Protein AF-A0A2N2T8E2-F1 (afdb_monomer)

Mean predicted aligned error: 6.17 Å

Sequence (78 aa):
MANYKIEDVEGIGPVLGEKFRAAGVKDTDALLKSTLTPAQRKTLAEKTGLSEARVLKFANMVDLYRVSGVGSEYAELL

Solvent-accessible surface area (backbone atoms only — not comparable to full-atom values): 4482 Å² total; per-residue (Å²): 131,86,76,44,51,35,40,74,41,86,93,38,34,69,75,47,26,52,32,34,39,75,62,70,25,60,27,43,63,47,41,44,71,45,44,76,43,73,70,39,26,45,54,46,12,65,61,47,74,48,52,51,68,58,50,49,52,54,39,53,53,52,55,45,66,70,43,88,89,62,60,81,87,64,66,82,81,114

Nearest PDB structures (foldseek):
  2j37-assembly1_W  TM=5.533E-01  e=1.320E+00  Canis sp.
  3rms-assembly3_C  TM=5.898E-01  e=1.673E+00  Saccharomonospora viridis DSM 43017

Radius of gyration: 11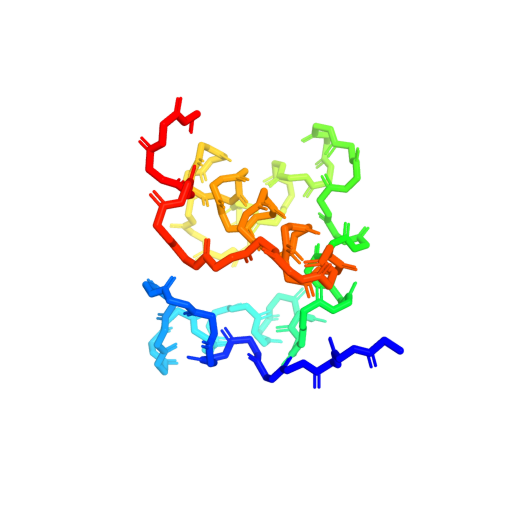.62 Å; Cα contacts (8 Å, |Δi|>4): 83; chains: 1; bounding box: 32×21×21 Å

Secondary structure (DSSP, 8-state):
----BGGGSTTTHHHHHHHHHHTT--BHHHHHHTSSSHHHHHHHHHHHT--HHHHHHHHHHHHHTTSTT--GGGTT--

Structure (mmCIF, N/CA/C/O backbone):
data_AF-A0A2N2T8E2-F1
#
_entry.id   AF-A0A2N2T8E2-F1
#
loop_
_atom_site.group_PDB
_atom_site.id
_atom_site.type_symbol
_atom_site.label_atom_id
_atom_site.label_alt_id
_atom_site.label_comp_id
_atom_site.label_asym_id
_atom_site.label_entity_id
_atom_site.label_seq_id
_atom_site.pdbx_PDB_ins_code
_atom_site.Cartn_x
_atom_site.Cartn_y
_atom_site.Cartn_z
_atom_site.occupancy
_atom_site.B_iso_or_equiv
_atom_site.auth_seq_id
_atom_site.auth_comp_id
_atom_site.auth_asym_id
_atom_site.auth_atom_id
_atom_site.pdbx_PDB_model_num
ATOM 1 N N . MET A 1 1 ? 11.184 5.594 -13.307 1.00 54.91 1 MET A N 1
ATOM 2 C CA . MET A 1 1 ? 10.547 4.762 -12.266 1.00 54.91 1 MET A CA 1
ATOM 3 C C . MET A 1 1 ? 9.825 3.627 -12.953 1.00 54.91 1 MET A C 1
ATOM 5 O O . MET A 1 1 ? 9.223 3.880 -13.990 1.00 54.91 1 MET A O 1
ATOM 9 N N . ALA A 1 2 ? 9.880 2.418 -12.406 1.00 66.19 2 ALA A N 1
ATOM 10 C CA . ALA A 1 2 ? 9.034 1.345 -12.896 1.00 66.19 2 ALA A CA 1
ATOM 11 C C . ALA A 1 2 ? 7.619 1.539 -12.325 1.00 66.19 2 ALA A C 1
ATOM 13 O O . ALA A 1 2 ? 7.419 1.471 -11.114 1.00 66.19 2 ALA A O 1
ATOM 14 N N . ASN A 1 3 ? 6.671 1.887 -13.194 1.00 82.06 3 ASN A N 1
ATOM 15 C CA . ASN A 1 3 ? 5.255 1.981 -12.861 1.00 82.06 3 ASN A CA 1
ATOM 16 C C . ASN A 1 3 ? 4.593 0.692 -13.358 1.00 82.06 3 ASN A C 1
ATOM 18 O O . ASN A 1 3 ? 4.625 0.408 -14.557 1.00 82.06 3 ASN A O 1
ATOM 22 N N . TYR A 1 4 ? 4.067 -0.097 -12.426 1.00 87.62 4 TYR A N 1
ATOM 23 C CA . TYR A 1 4 ? 3.420 -1.374 -12.710 1.00 87.62 4 TYR A CA 1
ATOM 24 C C . TYR A 1 4 ? 1.924 -1.263 -12.457 1.00 87.62 4 TYR A C 1
ATOM 26 O O . TYR A 1 4 ? 1.466 -0.398 -11.698 1.00 87.62 4 TYR A O 1
ATOM 34 N N . LYS A 1 5 ? 1.141 -2.155 -13.069 1.00 92.06 5 LYS A N 1
ATOM 35 C CA . LYS A 1 5 ? -0.285 -2.217 -12.759 1.00 92.06 5 LYS A CA 1
ATOM 36 C C . LYS A 1 5 ? -0.447 -2.647 -11.311 1.00 92.06 5 LYS A C 1
ATOM 38 O O . LYS A 1 5 ? 0.338 -3.431 -10.788 1.00 92.06 5 LYS A O 1
ATOM 43 N N . ILE A 1 6 ? -1.509 -2.171 -10.670 1.00 92.56 6 ILE A N 1
ATOM 44 C CA . ILE A 1 6 ? -1.785 -2.541 -9.278 1.00 92.56 6 ILE A CA 1
ATOM 45 C C . ILE A 1 6 ? -1.955 -4.062 -9.102 1.00 92.56 6 ILE A C 1
ATOM 47 O O . ILE A 1 6 ? -1.639 -4.603 -8.054 1.00 92.56 6 ILE A O 1
ATOM 51 N N . GLU A 1 7 ? -2.411 -4.753 -10.148 1.00 92.62 7 GLU A N 1
ATOM 52 C CA . GLU A 1 7 ? -2.596 -6.209 -10.189 1.00 92.62 7 GLU A CA 1
ATOM 53 C C . GLU A 1 7 ? -1.270 -6.986 -10.239 1.00 92.62 7 GLU A C 1
ATOM 55 O O . GLU A 1 7 ? -1.239 -8.137 -9.809 1.00 92.62 7 GLU A O 1
ATOM 60 N N . ASP A 1 8 ? -0.192 -6.353 -10.719 1.00 89.00 8 ASP A N 1
ATOM 61 C CA . ASP A 1 8 ? 1.148 -6.948 -10.811 1.00 89.00 8 ASP A CA 1
ATOM 62 C C . ASP A 1 8 ? 1.863 -6.949 -9.447 1.00 89.00 8 ASP A C 1
ATOM 64 O O . ASP A 1 8 ? 2.867 -7.636 -9.268 1.00 89.00 8 ASP A O 1
ATOM 68 N N . VAL A 1 9 ? 1.353 -6.181 -8.475 1.00 88.94 9 VAL A N 1
ATOM 69 C CA . VAL A 1 9 ? 1.855 -6.189 -7.099 1.00 88.94 9 VAL A CA 1
ATOM 70 C C . VAL A 1 9 ? 1.479 -7.513 -6.444 1.00 88.94 9 VAL A C 1
ATOM 72 O O . VAL A 1 9 ? 0.306 -7.907 -6.399 1.00 88.94 9 VAL A O 1
ATOM 75 N N . GLU A 1 10 ? 2.483 -8.182 -5.886 1.00 88.06 10 GLU A N 1
ATOM 76 C CA . GLU A 1 10 ? 2.317 -9.476 -5.239 1.00 88.06 10 GLU A CA 1
ATOM 77 C C . GLU A 1 10 ? 1.220 -9.435 -4.157 1.00 88.06 10 GLU A C 1
ATOM 79 O O . GLU A 1 10 ? 1.146 -8.540 -3.314 1.00 88.06 10 GLU A O 1
ATOM 84 N N . GLY A 1 11 ? 0.298 -10.398 -4.206 1.00 87.75 11 GLY A N 1
ATOM 85 C CA . GLY A 1 11 ? -0.803 -10.507 -3.246 1.00 87.75 11 GLY A CA 1
ATOM 86 C C . GLY A 1 11 ? -2.001 -9.566 -3.461 1.00 87.75 11 GLY A C 1
ATOM 87 O O . GLY A 1 11 ? -2.969 -9.685 -2.702 1.00 87.75 11 GLY A O 1
ATOM 88 N N . ILE A 1 12 ? -1.988 -8.674 -4.465 1.00 90.19 12 ILE A N 1
ATOM 89 C CA . ILE A 1 12 ? -3.185 -7.930 -4.903 1.00 90.19 12 ILE A CA 1
ATOM 90 C C . ILE A 1 12 ? -4.003 -8.797 -5.875 1.00 90.19 12 ILE A C 1
ATOM 92 O O . ILE A 1 12 ? -5.151 -9.150 -5.584 1.00 90.19 12 ILE A O 1
ATOM 96 N N . GLY A 1 13 ? -3.409 -9.187 -7.008 1.00 90.12 13 GLY A N 1
ATOM 97 C CA . GLY A 1 13 ? -4.098 -9.937 -8.063 1.00 90.12 13 GLY A CA 1
ATOM 98 C C . GLY A 1 13 ? -5.327 -9.207 -8.645 1.00 90.12 13 GLY A C 1
ATOM 99 O O . GLY A 1 13 ? -5.607 -8.059 -8.293 1.00 90.12 13 GLY A O 1
ATOM 100 N N . PRO A 1 14 ? -6.111 -9.854 -9.525 1.00 91.50 14 PRO A N 1
ATOM 101 C CA . PRO A 1 14 ? -7.208 -9.190 -10.238 1.00 91.50 14 PRO A CA 1
ATOM 102 C C . PRO A 1 14 ? -8.355 -8.753 -9.311 1.00 91.50 14 PRO A C 1
ATOM 104 O O . PRO A 1 14 ? -8.895 -7.660 -9.461 1.00 91.50 14 PRO A O 1
ATOM 107 N N . VAL A 1 15 ? -8.686 -9.562 -8.297 1.00 91.31 15 VAL A N 1
ATOM 108 C CA . VAL A 1 15 ? -9.827 -9.305 -7.399 1.00 91.31 15 VAL A CA 1
ATOM 109 C C . VAL A 1 15 ? -9.606 -8.073 -6.522 1.00 91.31 15 VAL A C 1
ATOM 111 O O . VAL A 1 15 ? -10.491 -7.227 -6.410 1.00 91.31 15 VAL A O 1
ATOM 114 N N . LEU A 1 16 ? -8.440 -7.943 -5.874 1.00 91.38 16 LEU A N 1
ATOM 115 C CA . LEU A 1 16 ? -8.147 -6.723 -5.116 1.00 91.38 16 LEU A CA 1
ATOM 116 C C . LEU A 1 16 ? -7.804 -5.567 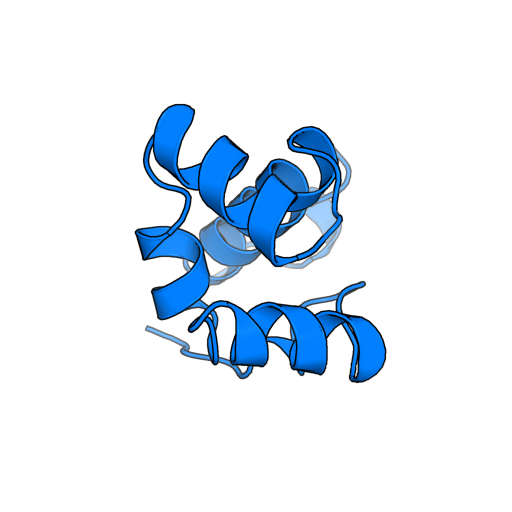-6.053 1.00 91.38 16 LEU A C 1
ATOM 118 O O . LEU A 1 16 ? -8.139 -4.428 -5.734 1.00 91.38 16 LEU A O 1
ATOM 122 N N . GLY A 1 17 ? -7.210 -5.847 -7.215 1.00 92.69 17 GLY A N 1
ATOM 123 C CA . GLY A 1 17 ? -6.912 -4.843 -8.230 1.00 92.69 17 GLY A CA 1
ATOM 124 C C . GLY A 1 17 ? -8.160 -4.104 -8.709 1.00 92.69 17 GLY A C 1
ATOM 125 O O . GLY A 1 17 ? -8.139 -2.882 -8.832 1.00 92.69 17 GLY A O 1
ATOM 126 N N . GLU A 1 18 ? -9.289 -4.792 -8.885 1.00 94.06 18 GLU A N 1
ATOM 127 C CA . GLU A 1 18 ? -10.583 -4.147 -9.145 1.00 94.06 18 GLU A CA 1
ATOM 128 C C . GLU A 1 18 ? -11.018 -3.209 -8.015 1.00 94.06 18 GLU A C 1
ATOM 130 O O . GLU A 1 18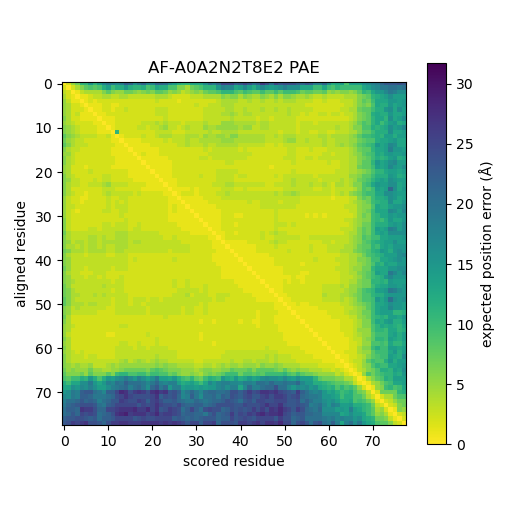 ? -11.434 -2.083 -8.290 1.00 94.06 18 GLU A O 1
ATOM 135 N N . LYS A 1 19 ? -10.861 -3.612 -6.747 1.00 93.50 19 LYS A N 1
ATOM 136 C CA . LYS A 1 19 ? -11.200 -2.755 -5.597 1.00 93.50 19 LYS A CA 1
ATOM 137 C C . LYS A 1 19 ? -10.323 -1.509 -5.536 1.00 93.50 19 LYS A C 1
ATOM 139 O O . LYS A 1 19 ? -10.826 -0.412 -5.302 1.00 93.50 19 LYS A O 1
ATOM 144 N N . PHE A 1 20 ? -9.021 -1.659 -5.776 1.00 93.75 20 PHE A N 1
ATOM 145 C CA . PHE A 1 20 ? -8.103 -0.526 -5.856 1.00 93.75 20 PHE A CA 1
ATOM 146 C C . PHE A 1 20 ? -8.464 0.401 -7.017 1.00 93.75 20 PHE A C 1
ATOM 148 O O . PHE A 1 20 ? -8.547 1.613 -6.814 1.00 93.75 20 PHE A O 1
ATOM 155 N N . ARG A 1 21 ? -8.786 -0.141 -8.198 1.00 93.31 21 ARG A N 1
ATOM 156 C CA . ARG A 1 21 ? -9.236 0.659 -9.347 1.00 93.31 21 ARG A CA 1
ATOM 157 C C . ARG A 1 21 ? -10.524 1.417 -9.054 1.00 93.31 21 ARG A C 1
ATOM 159 O O . ARG A 1 21 ? -10.594 2.605 -9.359 1.00 93.31 21 ARG A O 1
ATOM 166 N N . ALA A 1 22 ? -11.498 0.776 -8.411 1.00 92.56 22 ALA A N 1
ATOM 167 C CA . ALA A 1 22 ? -12.729 1.427 -7.961 1.00 92.56 22 ALA A CA 1
ATOM 168 C C . ALA A 1 22 ? -12.453 2.551 -6.943 1.00 92.56 22 ALA A C 1
ATOM 170 O O . ALA A 1 22 ? -13.149 3.564 -6.932 1.00 92.56 22 ALA A O 1
ATOM 171 N N . ALA A 1 23 ? -11.394 2.420 -6.138 1.00 92.56 23 ALA A N 1
ATOM 172 C CA . ALA A 1 23 ? -10.917 3.459 -5.227 1.00 92.56 23 ALA A CA 1
ATOM 173 C C . ALA A 1 23 ? -10.064 4.558 -5.904 1.00 92.56 23 ALA A C 1
ATOM 175 O O . ALA A 1 23 ? -9.654 5.503 -5.225 1.00 92.56 23 ALA A O 1
ATOM 176 N N . GLY A 1 24 ? -9.812 4.467 -7.217 1.00 91.31 24 GLY A N 1
ATOM 177 C CA . GLY A 1 24 ? -9.006 5.416 -7.996 1.00 91.31 24 GLY A CA 1
ATOM 178 C C . GLY A 1 24 ? -7.513 5.073 -8.091 1.00 91.31 24 GLY A C 1
ATOM 179 O O . GLY A 1 24 ? -6.732 5.875 -8.600 1.00 91.31 24 GLY A O 1
ATOM 180 N N . VAL A 1 25 ? -7.105 3.890 -7.627 1.00 94.56 25 VAL A N 1
ATOM 181 C CA . VAL A 1 25 ? -5.719 3.404 -7.626 1.00 94.56 25 VAL A CA 1
ATOM 182 C C . VAL A 1 25 ? -5.546 2.341 -8.711 1.00 94.56 25 VAL A C 1
ATOM 184 O O . VAL A 1 25 ? -5.986 1.205 -8.565 1.00 94.56 25 VAL A O 1
ATOM 187 N N . LYS A 1 26 ? -4.908 2.709 -9.824 1.00 94.00 26 LYS A N 1
ATOM 188 C CA . LYS A 1 26 ? -4.719 1.822 -10.991 1.00 94.00 26 LYS A CA 1
ATOM 189 C C . LYS A 1 26 ? -3.308 1.242 -11.118 1.00 94.00 26 LYS A C 1
ATOM 191 O O . LYS A 1 26 ? -3.111 0.248 -11.814 1.00 94.00 26 LYS A O 1
ATOM 196 N N . ASP A 1 27 ? -2.344 1.872 -10.461 1.00 93.69 27 ASP A N 1
ATOM 197 C CA . ASP A 1 27 ? -0.924 1.583 -10.599 1.00 93.69 27 ASP A CA 1
ATOM 198 C C . ASP A 1 27 ? -0.168 1.819 -9.285 1.00 93.69 27 ASP A C 1
ATOM 200 O O . ASP A 1 27 ? -0.718 2.339 -8.306 1.00 93.69 27 ASP A O 1
ATOM 204 N N . THR A 1 28 ? 1.094 1.402 -9.269 1.00 92.06 28 THR A N 1
ATOM 205 C CA . THR A 1 28 ? 1.994 1.502 -8.116 1.00 92.06 28 THR A CA 1
ATOM 206 C C . THR A 1 28 ? 2.213 2.940 -7.637 1.00 92.06 28 THR A C 1
ATOM 208 O O . THR A 1 28 ? 2.213 3.195 -6.431 1.00 92.06 28 THR A O 1
ATOM 211 N N . ASP A 1 29 ? 2.326 3.912 -8.545 1.00 91.50 29 ASP A N 1
ATOM 212 C CA . ASP A 1 29 ? 2.513 5.320 -8.168 1.00 91.50 29 ASP A CA 1
ATOM 213 C C . ASP A 1 29 ? 1.248 5.908 -7.530 1.00 91.50 29 ASP A C 1
ATOM 215 O O . ASP A 1 29 ? 1.323 6.671 -6.562 1.00 91.50 29 ASP A O 1
ATOM 219 N N . ALA A 1 30 ? 0.074 5.563 -8.062 1.00 92.94 30 ALA A N 1
ATOM 220 C CA . ALA A 1 30 ? -1.211 5.957 -7.501 1.00 92.94 30 ALA A CA 1
ATOM 221 C C . ALA A 1 30 ? -1.413 5.360 -6.104 1.00 92.94 30 ALA A C 1
ATOM 223 O O . ALA A 1 30 ? -1.956 6.045 -5.231 1.00 92.94 30 ALA A O 1
ATOM 224 N N . LEU A 1 31 ? -0.945 4.127 -5.876 1.00 92.81 31 LEU A N 1
ATOM 225 C CA . LEU A 1 31 ? -0.989 3.502 -4.558 1.00 92.81 31 LEU A CA 1
ATOM 226 C C . LEU A 1 31 ? -0.138 4.297 -3.570 1.00 92.81 31 LEU A C 1
ATOM 228 O O . LEU A 1 31 ? -0.680 4.773 -2.578 1.00 92.81 31 LEU A O 1
ATOM 232 N N . LEU A 1 32 ? 1.143 4.530 -3.880 1.00 91.69 32 LEU A N 1
ATOM 233 C CA . LEU A 1 32 ? 2.055 5.266 -2.996 1.00 91.69 32 LEU A CA 1
ATOM 234 C C . LEU A 1 32 ? 1.534 6.661 -2.649 1.00 91.69 32 LEU A C 1
ATOM 236 O O . LEU A 1 32 ? 1.537 7.051 -1.482 1.00 91.69 32 LEU A O 1
ATOM 240 N N . LYS A 1 33 ? 1.023 7.399 -3.641 1.00 92.12 33 LYS A N 1
ATOM 241 C CA . LYS A 1 33 ? 0.414 8.725 -3.430 1.00 92.12 33 LYS A CA 1
ATOM 242 C C . LYS A 1 33 ? -0.806 8.674 -2.510 1.00 92.12 33 LYS A C 1
ATOM 244 O O . LYS A 1 33 ? -1.049 9.624 -1.770 1.00 92.12 33 LYS A O 1
ATOM 249 N N . SER A 1 34 ? -1.555 7.575 -2.549 1.00 91.56 34 SER A N 1
ATOM 250 C CA . SER A 1 34 ? -2.758 7.355 -1.741 1.00 91.56 34 SER A CA 1
ATOM 251 C C . SER A 1 34 ? -2.460 6.761 -0.360 1.00 91.56 34 SER A C 1
ATOM 253 O O . SER A 1 34 ? -3.391 6.494 0.396 1.00 91.56 34 SER A O 1
ATOM 255 N N . THR A 1 35 ? -1.188 6.551 -0.006 1.00 93.62 35 THR A N 1
ATOM 256 C CA . THR A 1 35 ? -0.782 5.934 1.268 1.00 93.62 35 THR A CA 1
ATOM 257 C C . THR A 1 35 ? 0.268 6.735 2.049 1.00 93.62 35 THR A C 1
ATOM 259 O O . THR A 1 35 ? 0.763 6.239 3.066 1.00 93.62 35 THR A O 1
ATOM 262 N N . LEU A 1 36 ? 0.586 7.970 1.625 1.00 90.44 36 LEU A N 1
ATOM 263 C CA . LEU A 1 36 ? 1.632 8.814 2.231 1.00 90.44 36 LEU A CA 1
ATOM 264 C C . LEU A 1 36 ? 1.347 9.153 3.699 1.00 90.44 36 LEU A C 1
ATOM 266 O O . LEU A 1 36 ? 2.267 9.223 4.510 1.00 90.44 36 LEU A O 1
ATOM 270 N N . THR A 1 37 ? 0.077 9.344 4.062 1.00 92.62 37 THR A N 1
ATOM 271 C CA . THR A 1 37 ? -0.325 9.661 5.440 1.00 92.62 37 THR A CA 1
ATOM 272 C C . THR A 1 37 ? -1.211 8.571 6.051 1.00 92.62 37 THR A C 1
ATOM 274 O O . THR A 1 37 ? -1.907 7.857 5.323 1.00 92.62 37 THR A O 1
ATOM 277 N N . PRO A 1 38 ? -1.253 8.451 7.394 1.00 91.81 38 PRO A N 1
ATOM 278 C CA . PRO A 1 38 ? -2.176 7.535 8.068 1.00 91.81 38 PRO A CA 1
ATOM 279 C C . PRO A 1 38 ? -3.643 7.760 7.671 1.00 91.81 38 PRO A C 1
ATOM 281 O O . PRO A 1 38 ? -4.366 6.802 7.416 1.00 91.81 38 PRO A O 1
ATOM 284 N N . ALA A 1 39 ? -4.068 9.020 7.527 1.00 93.62 39 ALA A N 1
ATOM 285 C CA . ALA A 1 39 ? -5.435 9.358 7.131 1.00 93.62 39 ALA A CA 1
ATOM 286 C C . ALA A 1 39 ? -5.773 8.882 5.705 1.00 93.62 39 ALA A C 1
ATOM 288 O O . ALA A 1 39 ? -6.871 8.379 5.454 1.00 93.62 39 ALA A O 1
ATOM 289 N N . GLN A 1 40 ? -4.822 8.997 4.772 1.00 93.56 40 GLN A N 1
ATOM 290 C CA . GLN A 1 40 ? -4.992 8.505 3.403 1.00 93.56 40 GLN A CA 1
ATOM 291 C C . GLN A 1 40 ? -5.059 6.975 3.358 1.00 93.56 40 GLN A C 1
ATOM 293 O O . GLN A 1 40 ? -5.941 6.430 2.696 1.00 93.56 40 GLN A O 1
ATOM 298 N N . ARG A 1 41 ? -4.208 6.281 4.129 1.00 93.81 41 ARG A N 1
ATOM 299 C CA . ARG A 1 41 ? -4.270 4.816 4.256 1.00 93.81 41 ARG A CA 1
ATOM 300 C C . ARG A 1 41 ? -5.606 4.347 4.811 1.00 93.81 41 ARG A C 1
ATOM 302 O O . ARG A 1 41 ? -6.181 3.421 4.250 1.00 93.81 41 ARG A O 1
ATOM 309 N N . LYS A 1 42 ? -6.124 5.010 5.847 1.00 94.00 42 LYS A N 1
ATOM 310 C CA . LYS A 1 42 ? -7.448 4.716 6.405 1.00 94.00 42 LYS A CA 1
ATOM 311 C C . LYS A 1 42 ? -8.561 4.905 5.376 1.00 94.00 42 LYS A C 1
ATOM 313 O O . LYS A 1 42 ? -9.362 4.003 5.163 1.00 94.00 42 LYS A O 1
ATOM 318 N N . THR A 1 43 ? -8.547 6.028 4.659 1.00 94.44 43 THR A N 1
ATOM 319 C CA . THR A 1 43 ? -9.517 6.295 3.583 1.00 94.44 43 THR A CA 1
ATOM 320 C C . THR A 1 43 ? -9.456 5.224 2.490 1.00 94.44 43 THR A C 1
ATOM 322 O O . THR A 1 43 ? -10.483 4.774 1.985 1.00 94.44 43 THR A O 1
ATOM 325 N N . LEU A 1 44 ? -8.250 4.800 2.102 1.00 94.25 44 LEU A N 1
ATOM 326 C CA . LEU A 1 44 ? -8.068 3.766 1.089 1.00 94.25 44 LEU A CA 1
ATOM 327 C C . LEU A 1 44 ? -8.516 2.388 1.593 1.00 94.25 44 LEU A C 1
ATOM 329 O O . LEU A 1 44 ? -9.146 1.644 0.844 1.00 94.25 44 LEU A O 1
ATOM 333 N N . ALA A 1 45 ? -8.238 2.066 2.856 1.00 94.69 45 ALA A N 1
ATOM 334 C CA . ALA A 1 45 ? -8.683 0.848 3.523 1.00 94.69 45 ALA A CA 1
ATOM 335 C C . ALA A 1 45 ? -10.218 0.751 3.529 1.00 94.69 45 ALA A C 1
ATOM 337 O O . ALA A 1 45 ? -10.770 -0.258 3.096 1.00 94.69 45 ALA A O 1
ATOM 338 N N . GLU A 1 46 ? -10.909 1.838 3.884 1.00 94.50 46 GLU A N 1
ATOM 339 C CA . GLU A 1 46 ? -12.373 1.934 3.846 1.00 94.50 46 GLU A CA 1
ATOM 340 C C . GLU A 1 46 ? -12.931 1.746 2.425 1.00 94.50 46 GLU A C 1
ATOM 342 O O . GLU A 1 46 ? -13.829 0.932 2.217 1.00 94.50 46 GLU A O 1
ATOM 347 N N . LYS A 1 47 ? -12.360 2.426 1.419 1.00 93.56 47 LYS A N 1
ATOM 348 C CA . LYS A 1 47 ? -12.804 2.317 0.014 1.00 93.56 47 LYS A CA 1
ATOM 349 C C . LYS A 1 47 ? -12.598 0.929 -0.589 1.00 93.56 47 LYS A C 1
ATOM 351 O O . LYS A 1 47 ? -13.383 0.497 -1.426 1.00 93.56 47 LYS A O 1
ATOM 356 N N . THR A 1 48 ? -11.522 0.252 -0.202 1.00 92.38 48 THR A N 1
ATOM 357 C CA . THR A 1 48 ? -11.156 -1.070 -0.735 1.00 92.38 48 THR A CA 1
ATOM 358 C C . THR A 1 48 ? -11.701 -2.223 0.110 1.00 92.38 48 THR A C 1
ATOM 360 O O . THR A 1 48 ? -11.598 -3.384 -0.293 1.00 92.38 48 THR A O 1
ATOM 363 N N . GLY A 1 49 ? -12.290 -1.934 1.275 1.00 93.00 49 GLY A N 1
ATOM 364 C CA . GLY A 1 49 ? -12.700 -2.946 2.250 1.00 93.00 49 GLY A CA 1
ATOM 365 C C . GLY A 1 49 ? -11.523 -3.774 2.776 1.00 93.00 49 GLY A C 1
ATOM 366 O O . GLY A 1 49 ? -11.683 -4.961 3.063 1.00 93.00 49 GLY A O 1
ATOM 367 N N . LEU A 1 50 ? -10.327 -3.183 2.827 1.00 92.12 50 LEU A N 1
ATOM 368 C CA . LEU A 1 50 ? -9.109 -3.788 3.366 1.00 92.12 50 LEU A CA 1
ATOM 369 C C . LEU A 1 50 ? -8.834 -3.262 4.776 1.00 92.12 50 LEU A C 1
ATOM 371 O O . LEU A 1 50 ? -9.342 -2.221 5.174 1.00 92.12 50 LEU A O 1
A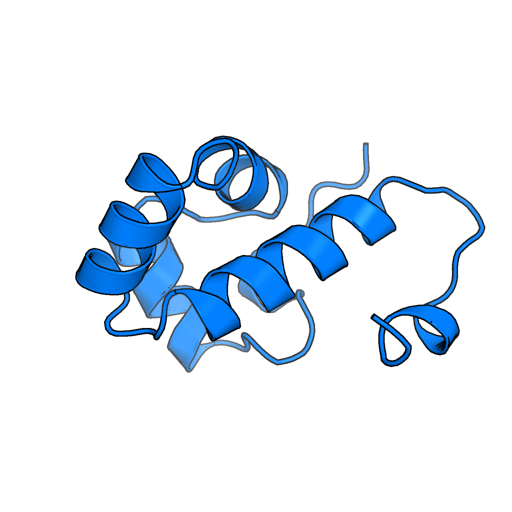TOM 375 N N . SER A 1 51 ? -7.994 -3.966 5.535 1.00 93.69 51 SER A N 1
ATOM 376 C CA . SER A 1 51 ? -7.451 -3.416 6.779 1.00 93.69 51 SER A CA 1
ATOM 377 C C . SER A 1 51 ? -6.332 -2.415 6.485 1.00 93.69 51 SER A C 1
ATOM 379 O O . SER A 1 51 ? -5.579 -2.573 5.520 1.0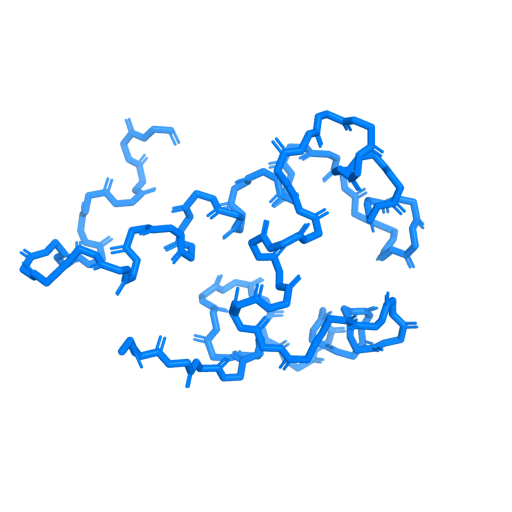0 93.69 51 SER A O 1
ATOM 381 N N . GLU A 1 52 ? -6.163 -1.415 7.354 1.00 92.25 52 GLU A N 1
ATOM 382 C CA . GLU A 1 52 ? -5.070 -0.437 7.244 1.00 92.25 52 GLU A CA 1
ATOM 383 C C . GLU A 1 52 ? -3.688 -1.108 7.216 1.00 92.25 52 GLU A C 1
ATOM 385 O O . GLU A 1 52 ? -2.815 -0.694 6.457 1.00 92.25 52 GLU A O 1
ATOM 390 N N . ALA A 1 53 ? -3.511 -2.192 7.982 1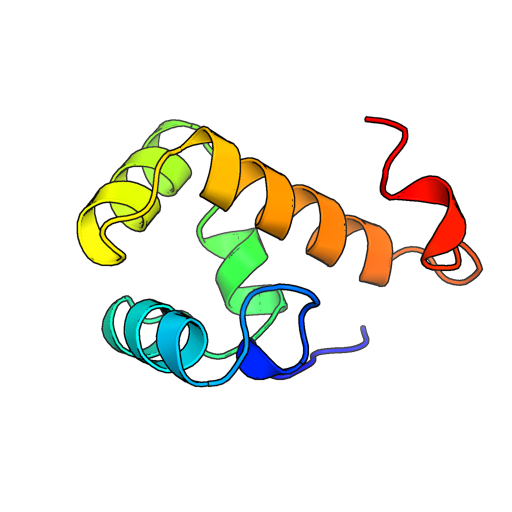.00 92.06 53 ALA A N 1
ATOM 391 C CA . ALA A 1 53 ? -2.284 -2.988 7.989 1.00 92.06 53 ALA A CA 1
ATOM 392 C C . ALA A 1 53 ? -1.987 -3.610 6.616 1.00 92.06 53 ALA A C 1
ATOM 394 O O . ALA A 1 53 ? -0.845 -3.617 6.161 1.00 92.06 53 ALA A O 1
ATOM 395 N N . ARG A 1 54 ? -3.021 -4.095 5.918 1.00 93.44 54 ARG A N 1
ATOM 396 C CA . ARG A 1 54 ? -2.862 -4.691 4.589 1.00 93.44 54 ARG A CA 1
ATOM 397 C C . ARG A 1 54 ? -2.553 -3.631 3.533 1.00 93.44 54 ARG A C 1
ATOM 399 O O . ARG A 1 54 ? -1.700 -3.860 2.684 1.00 93.44 54 ARG A O 1
ATOM 406 N N . VAL A 1 55 ? -3.175 -2.455 3.631 1.00 93.75 55 VAL A N 1
ATOM 407 C CA . VAL A 1 55 ? -2.837 -1.294 2.791 1.00 93.75 55 VAL A CA 1
ATOM 408 C C . VAL A 1 55 ? -1.388 -0.853 3.015 1.00 93.75 55 VAL A C 1
ATOM 410 O O . VAL A 1 55 ? -0.671 -0.613 2.047 1.00 93.75 55 VAL A O 1
ATOM 413 N N . LEU A 1 56 ? -0.936 -0.789 4.272 1.00 93.94 56 LEU A N 1
ATOM 414 C CA . LEU A 1 56 ? 0.448 -0.450 4.606 1.00 93.94 56 LEU A CA 1
ATOM 415 C C . LEU A 1 56 ? 1.439 -1.475 4.042 1.00 93.94 56 LEU A C 1
ATOM 417 O O . LEU A 1 56 ? 2.448 -1.077 3.468 1.00 93.94 56 LEU A O 1
ATOM 421 N N . LYS A 1 57 ? 1.13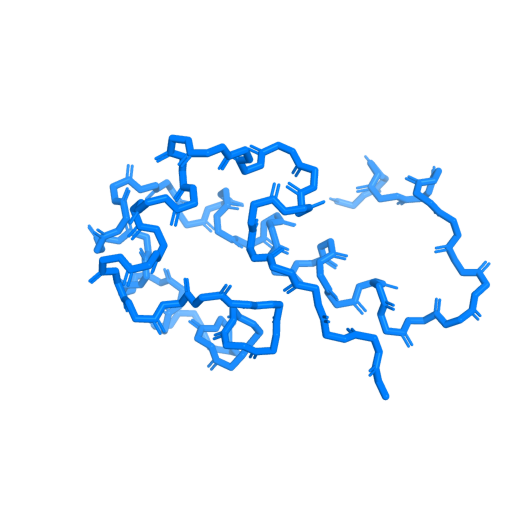0 -2.775 4.130 1.00 92.38 57 LYS A N 1
ATOM 422 C CA . LYS A 1 57 ? 1.968 -3.832 3.544 1.00 92.38 57 LYS A CA 1
ATOM 423 C C . LYS A 1 57 ? 2.164 -3.631 2.038 1.00 92.38 57 LYS A C 1
ATOM 425 O O . LYS A 1 57 ? 3.292 -3.677 1.557 1.00 92.38 57 LYS A O 1
ATOM 430 N N . PHE A 1 58 ? 1.087 -3.357 1.299 1.00 92.75 58 PHE A N 1
ATOM 431 C CA . PHE A 1 58 ? 1.186 -3.081 -0.137 1.00 92.75 58 PHE A CA 1
ATOM 432 C C . PHE A 1 58 ? 1.960 -1.792 -0.430 1.00 92.75 58 PHE A C 1
ATOM 434 O O . PHE A 1 58 ? 2.777 -1.776 -1.344 1.00 92.75 58 PHE A O 1
ATOM 441 N N . ALA A 1 59 ? 1.754 -0.734 0.359 1.00 92.06 59 ALA A N 1
ATOM 442 C CA . ALA A 1 59 ? 2.508 0.510 0.218 1.00 92.06 59 ALA A CA 1
ATOM 443 C C . ALA A 1 59 ? 4.018 0.291 0.396 1.00 92.06 59 ALA A C 1
ATOM 445 O O . ALA A 1 59 ? 4.792 0.750 -0.436 1.00 92.06 59 ALA A O 1
ATOM 446 N N . ASN A 1 60 ? 4.429 -0.457 1.426 1.00 90.69 60 ASN A N 1
ATOM 447 C CA . ASN A 1 60 ? 5.836 -0.770 1.686 1.00 90.69 60 ASN A CA 1
ATOM 448 C C . ASN A 1 60 ? 6.453 -1.593 0.549 1.00 90.69 60 ASN A C 1
ATOM 450 O O . ASN A 1 60 ? 7.529 -1.263 0.062 1.00 90.69 60 ASN A O 1
ATOM 454 N N . MET A 1 61 ? 5.754 -2.627 0.079 1.00 88.75 61 MET A N 1
ATOM 455 C CA . MET A 1 61 ? 6.218 -3.452 -1.039 1.00 88.75 61 MET A CA 1
ATOM 456 C C . MET A 1 61 ? 6.394 -2.639 -2.324 1.00 88.75 61 MET A C 1
ATOM 458 O O . MET A 1 61 ? 7.404 -2.767 -3.012 1.00 88.75 61 MET A O 1
ATOM 462 N N . VAL A 1 62 ? 5.440 -1.760 -2.627 1.00 89.38 62 VAL A N 1
ATOM 463 C CA . VAL A 1 62 ? 5.536 -0.880 -3.791 1.00 89.38 62 VAL A CA 1
ATOM 464 C C . VAL A 1 62 ? 6.635 0.175 -3.625 1.00 89.38 62 VAL A C 1
ATOM 466 O O . VAL A 1 62 ? 7.267 0.553 -4.611 1.00 89.38 62 VAL A O 1
ATOM 469 N N . ASP A 1 63 ? 6.913 0.635 -2.406 1.00 87.75 63 ASP A N 1
ATOM 470 C CA . ASP A 1 63 ? 8.033 1.548 -2.164 1.00 87.75 63 ASP A CA 1
ATOM 471 C C . ASP A 1 63 ? 9.383 0.853 -2.411 1.00 87.75 63 ASP A C 1
ATOM 473 O O . ASP A 1 63 ? 10.267 1.430 -3.046 1.00 87.75 63 ASP A O 1
ATOM 477 N N . LEU A 1 64 ? 9.508 -0.426 -2.037 1.00 83.94 64 LEU A N 1
ATOM 478 C CA . LEU A 1 64 ? 10.695 -1.241 -2.319 1.00 83.94 64 LEU A CA 1
ATOM 479 C C . LEU A 1 64 ? 10.931 -1.461 -3.820 1.00 83.94 64 LEU A C 1
ATOM 481 O O . LEU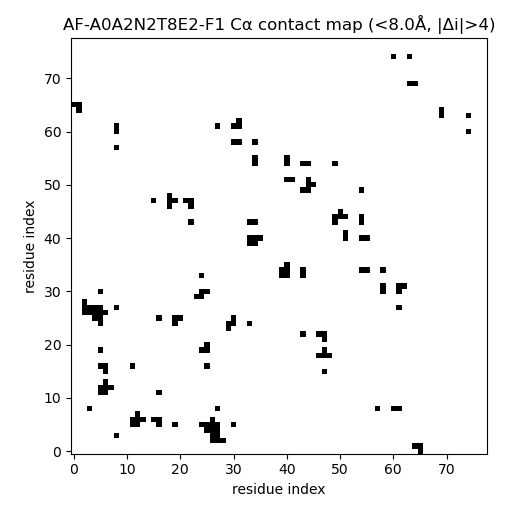 A 1 64 ? 12.084 -1.489 -4.243 1.00 83.94 64 LEU A O 1
ATOM 485 N N . TYR A 1 65 ? 9.884 -1.513 -4.654 1.00 78.31 65 TYR A N 1
ATOM 486 C CA . TYR A 1 65 ? 10.033 -1.610 -6.120 1.00 78.31 65 TYR A CA 1
ATOM 487 C C . TYR A 1 65 ? 10.791 -0.422 -6.732 1.00 78.31 65 TYR A C 1
ATOM 489 O O . TYR A 1 65 ? 11.260 -0.492 -7.871 1.00 78.31 65 TYR A O 1
ATOM 497 N N . ARG A 1 66 ? 10.922 0.687 -5.996 1.00 76.69 66 ARG A N 1
ATOM 498 C CA . ARG A 1 66 ? 11.678 1.868 -6.425 1.00 76.69 66 ARG A CA 1
ATOM 499 C C . ARG A 1 66 ? 13.173 1.744 -6.149 1.00 76.69 66 ARG A C 1
ATOM 501 O O . ARG A 1 66 ? 13.943 2.532 -6.697 1.00 76.69 66 ARG A O 1
ATOM 508 N N . VAL A 1 67 ? 13.586 0.788 -5.319 1.00 75.19 67 VAL A N 1
ATOM 509 C CA . VAL A 1 67 ? 14.989 0.550 -4.986 1.00 75.19 67 VAL A CA 1
ATOM 510 C C . VAL A 1 67 ? 15.557 -0.466 -5.974 1.00 75.19 67 VAL A C 1
ATOM 512 O O . VAL A 1 67 ? 15.357 -1.672 -5.861 1.00 75.19 67 VAL A O 1
ATOM 515 N N . SER A 1 68 ? 16.287 0.026 -6.972 1.00 60.50 68 SER A N 1
ATOM 516 C CA . SER A 1 68 ? 17.011 -0.821 -7.922 1.00 60.50 68 SER A CA 1
ATOM 517 C C . SER A 1 68 ? 18.036 -1.694 -7.188 1.00 60.50 68 SER A C 1
ATOM 519 O O . SER A 1 68 ? 18.984 -1.165 -6.611 1.00 60.50 68 SER A O 1
ATOM 521 N N . GLY A 1 69 ? 17.849 -3.017 -7.226 1.00 58.91 69 GLY A N 1
ATOM 522 C CA . GLY A 1 69 ? 18.747 -3.999 -6.604 1.00 58.91 69 GLY A CA 1
ATOM 523 C C . GLY A 1 69 ? 18.235 -4.639 -5.309 1.00 58.91 69 GLY A C 1
ATOM 524 O O . GLY A 1 69 ? 18.892 -5.545 -4.806 1.00 58.91 69 GLY A O 1
ATOM 525 N N . VAL A 1 70 ? 17.068 -4.236 -4.789 1.00 60.84 70 VAL A N 1
ATOM 526 C CA . VAL A 1 70 ? 16.390 -4.961 -3.700 1.00 60.84 70 VAL A CA 1
ATOM 527 C C . VAL A 1 70 ? 15.379 -5.918 -4.325 1.00 60.84 70 VAL A C 1
ATOM 529 O O . VAL A 1 70 ? 14.282 -5.526 -4.717 1.00 60.84 70 VAL A O 1
ATOM 532 N N . GLY A 1 71 ? 15.800 -7.173 -4.487 1.00 52.41 71 GLY A N 1
ATOM 533 C CA . GLY A 1 71 ? 14.922 -8.269 -4.888 1.00 52.41 71 GLY A CA 1
ATOM 534 C C . GLY A 1 71 ? 13.867 -8.554 -3.819 1.00 52.41 71 GLY A C 1
ATOM 535 O O . GLY A 1 71 ? 14.058 -8.252 -2.639 1.00 52.41 71 GLY A O 1
ATOM 536 N N . SER A 1 72 ? 12.765 -9.164 -4.245 1.00 53.75 72 SER A N 1
ATOM 537 C CA . SER A 1 72 ? 11.595 -9.578 -3.456 1.00 53.75 72 SER A CA 1
ATOM 538 C C . SER A 1 72 ? 11.912 -10.363 -2.167 1.00 53.75 72 SER A C 1
ATOM 540 O O . SER A 1 72 ? 11.059 -10.470 -1.294 1.00 53.75 72 SER A O 1
ATOM 542 N N . GLU A 1 73 ? 13.144 -10.845 -2.001 1.00 51.16 73 GLU A N 1
ATOM 543 C CA . GLU A 1 73 ? 13.629 -11.643 -0.867 1.00 51.16 73 GLU A CA 1
ATOM 544 C C . GLU A 1 73 ? 13.750 -10.886 0.473 1.00 51.16 73 GLU A C 1
ATOM 546 O O . GLU A 1 73 ? 13.821 -11.526 1.518 1.00 51.16 73 GLU A O 1
ATOM 551 N N . TYR A 1 74 ? 13.727 -9.546 0.492 1.00 50.31 74 TYR A N 1
ATOM 552 C CA . TYR A 1 74 ? 13.757 -8.762 1.746 1.00 50.31 74 TYR A CA 1
ATOM 553 C C . TYR A 1 74 ? 12.390 -8.211 2.184 1.00 50.31 74 TYR A C 1
ATOM 555 O O . TYR A 1 74 ? 12.284 -7.614 3.256 1.00 50.31 74 TYR A O 1
ATOM 563 N N . ALA A 1 75 ? 11.336 -8.398 1.383 1.00 50.28 75 ALA A N 1
ATOM 564 C CA . ALA A 1 75 ? 10.029 -7.779 1.623 1.00 50.28 75 ALA A CA 1
ATOM 565 C C . ALA A 1 75 ? 9.203 -8.453 2.740 1.00 50.28 75 ALA A C 1
ATOM 567 O O . ALA A 1 75 ? 8.211 -7.881 3.187 1.00 50.28 75 ALA A O 1
ATOM 568 N N . GLU A 1 76 ? 9.603 -9.639 3.213 1.00 46.00 76 GLU A N 1
ATOM 569 C CA . GLU A 1 76 ? 8.937 -10.344 4.322 1.00 46.00 76 GLU A CA 1
ATOM 570 C C . GLU A 1 76 ? 9.540 -10.060 5.710 1.00 46.00 76 GLU A C 1
ATOM 572 O O . GLU A 1 76 ? 8.996 -10.524 6.711 1.00 46.00 76 GLU A O 1
ATOM 577 N N . LEU A 1 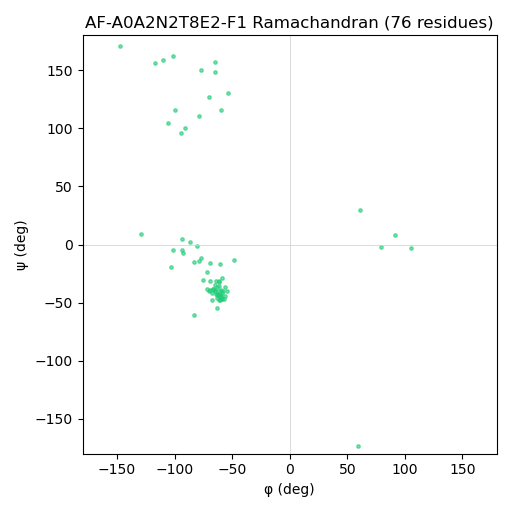77 ? 10.637 -9.298 5.802 1.00 49.50 77 LEU A N 1
ATOM 578 C CA . LEU A 1 77 ? 11.358 -9.064 7.064 1.00 49.50 77 LEU A CA 1
ATOM 579 C C . LEU A 1 77 ? 10.933 -7.793 7.832 1.00 49.50 77 LEU A C 1
ATOM 581 O O . LEU A 1 77 ? 11.550 -7.485 8.854 1.00 49.50 77 LEU A O 1
ATOM 585 N N . LEU A 1 78 ? 9.906 -7.065 7.367 1.00 45.00 78 LEU A N 1
ATOM 586 C CA . LEU A 1 78 ? 9.393 -5.820 7.971 1.00 45.00 78 LEU A CA 1
ATOM 587 C C . LEU A 1 78 ? 7.872 -5.827 8.173 1.00 45.00 78 LEU A C 1
ATOM 589 O O . LEU A 1 78 ? 7.132 -6.028 7.182 1.00 45.00 78 LEU A O 1
#

pLDDT: mean 84.94, std 14.58, range [45.0, 94.69]

Foldseek 3Di:
DDKAFLCPQPPCHDLLSVLCVQVVHGILVSLLVQLVDLVSLVSSCVSSVHDSVVSVLSNQSSVVVPDPPDPPVCSPVD